Protein AF-R5BGI4-F1 (afdb_monomer_lite)

Foldseek 3Di:
DPDQAAAEEEEEEDADDPVDAWDWDQDPVRHIYIYGHNVDDPVSNLVSVVVNVCVVPVNPCPPVNSVVSNCCSVVPDDDPPCPRRYHYHYDYDD

Secondary structure (DSSP, 8-state):
-----PEEEEEEEE---TT--EEEEE-TTS-EEEEEETTS-HHHHHHHHHHHHHHHTTT---HHHHHHHHHHHHS-S------TTEEEEEEE--

Radius of gyration: 13.33 Å; chains: 1; bounding box: 29×34×36 Å

Structure (mmCIF, N/CA/C/O backbone):
data_AF-R5BGI4-F1
#
_entry.id   AF-R5BGI4-F1
#
loop_
_atom_site.group_PDB
_atom_site.id
_atom_site.type_symbol
_atom_site.label_atom_id
_atom_site.label_alt_id
_atom_site.label_comp_id
_atom_site.label_asym_id
_atom_site.label_entity_id
_atom_site.label_seq_id
_atom_site.pdbx_PDB_ins_code
_atom_site.Cartn_x
_atom_site.Cartn_y
_atom_site.Cartn_z
_atom_site.occupancy
_atom_site.B_iso_or_equiv
_atom_site.auth_seq_id
_atom_site.auth_comp_id
_atom_site.auth_asym_id
_atom_site.auth_atom_id
_atom_site.pdbx_PDB_model_num
ATOM 1 N N . MET A 1 1 ? 16.762 -22.220 -19.390 1.00 40.91 1 MET A N 1
ATOM 2 C CA . MET A 1 1 ? 15.518 -21.810 -18.710 1.00 40.91 1 MET A CA 1
ATOM 3 C C . MET A 1 1 ? 15.847 -20.498 -18.028 1.00 40.91 1 MET A C 1
ATOM 5 O O . MET A 1 1 ? 16.848 -20.474 -17.330 1.00 40.91 1 MET A O 1
ATOM 9 N N . LYS A 1 2 ? 15.163 -19.394 -18.348 1.00 44.16 2 LYS A N 1
ATOM 10 C CA . LYS A 1 2 ? 15.334 -18.162 -17.565 1.00 44.16 2 LYS A CA 1
ATOM 11 C C . LYS A 1 2 ? 14.587 -18.398 -16.259 1.00 44.16 2 LYS A C 1
ATOM 13 O O . LYS A 1 2 ? 13.414 -18.759 -16.328 1.00 44.16 2 LYS A O 1
ATOM 18 N N . ASP A 1 3 ? 15.266 -18.273 -15.126 1.00 55.25 3 ASP A N 1
ATOM 19 C CA . ASP A 1 3 ? 14.598 -18.252 -13.829 1.00 55.25 3 ASP A CA 1
ATOM 20 C C . ASP A 1 3 ? 13.504 -17.178 -13.887 1.00 55.25 3 ASP A C 1
ATOM 22 O O . ASP A 1 3 ? 13.756 -16.054 -14.331 1.00 55.25 3 ASP A O 1
ATOM 26 N N . LYS A 1 4 ? 12.264 -17.550 -13.553 1.00 55.44 4 LYS A N 1
ATOM 27 C CA . LYS A 1 4 ? 11.149 -16.602 -13.477 1.00 55.44 4 LYS A CA 1
ATOM 28 C C . LYS A 1 4 ? 11.515 -15.648 -12.337 1.00 55.44 4 LYS A C 1
ATOM 30 O O . LYS A 1 4 ? 11.596 -16.075 -11.189 1.00 55.44 4 LYS A O 1
ATOM 35 N N . GLN A 1 5 ? 11.876 -14.408 -12.660 1.00 62.59 5 GLN A N 1
ATOM 36 C CA . GLN A 1 5 ? 12.279 -13.437 -11.649 1.00 62.59 5 GLN A CA 1
ATOM 37 C C . GLN A 1 5 ? 11.014 -12.940 -10.952 1.00 62.59 5 GLN A C 1
ATOM 39 O O . GLN A 1 5 ? 10.184 -12.289 -11.581 1.00 62.59 5 GLN A O 1
ATOM 44 N N . TYR A 1 6 ? 10.861 -13.298 -9.680 1.00 71.00 6 TYR A N 1
ATOM 45 C CA . TYR A 1 6 ? 9.772 -12.816 -8.841 1.00 71.00 6 TYR A CA 1
ATOM 46 C C . TYR A 1 6 ? 10.185 -11.509 -8.162 1.00 71.00 6 TYR A C 1
ATOM 48 O O . TYR A 1 6 ? 11.290 -11.396 -7.629 1.00 71.00 6 TYR A O 1
ATOM 56 N N . MET A 1 7 ? 9.284 -10.537 -8.166 1.00 79.69 7 MET A N 1
ATOM 57 C CA . MET A 1 7 ? 9.362 -9.319 -7.381 1.00 79.69 7 MET A CA 1
ATOM 58 C C . MET A 1 7 ? 8.877 -9.616 -5.964 1.00 79.69 7 MET A C 1
ATOM 60 O O . MET A 1 7 ? 7.738 -10.025 -5.766 1.00 79.69 7 MET A O 1
ATOM 64 N N . ASN A 1 8 ? 9.732 -9.422 -4.966 1.00 86.56 8 ASN A N 1
ATOM 65 C CA . ASN A 1 8 ? 9.359 -9.651 -3.571 1.00 86.56 8 ASN A CA 1
ATOM 66 C C . ASN A 1 8 ? 8.964 -8.321 -2.927 1.00 86.56 8 ASN A C 1
ATOM 68 O O . ASN A 1 8 ? 9.744 -7.370 -2.971 1.00 86.56 8 ASN A O 1
ATOM 72 N N . VAL A 1 9 ? 7.784 -8.260 -2.313 1.00 87.38 9 VAL A N 1
ATOM 73 C CA . VAL A 1 9 ? 7.289 -7.089 -1.582 1.00 87.38 9 VAL A CA 1
ATOM 74 C C . VAL A 1 9 ? 7.035 -7.466 -0.126 1.00 87.38 9 VAL A C 1
ATOM 76 O O . VAL A 1 9 ? 6.322 -8.422 0.170 1.00 87.38 9 VAL A O 1
ATOM 79 N N . ILE A 1 10 ? 7.617 -6.701 0.791 1.00 90.81 10 ILE A N 1
ATOM 80 C CA . ILE A 1 10 ? 7.543 -6.898 2.236 1.00 90.81 10 ILE A CA 1
ATOM 81 C C . ILE A 1 10 ? 6.718 -5.760 2.832 1.00 90.81 10 ILE A C 1
ATOM 83 O O . ILE A 1 10 ? 7.105 -4.598 2.764 1.00 90.81 10 ILE A O 1
ATOM 87 N N . ILE A 1 11 ? 5.586 -6.078 3.443 1.00 91.31 11 ILE A N 1
ATOM 88 C CA . ILE A 1 11 ? 4.696 -5.114 4.085 1.00 91.31 11 ILE A CA 1
ATOM 89 C C . ILE A 1 11 ? 5.012 -5.075 5.581 1.00 91.31 11 ILE A C 1
ATOM 91 O O . ILE A 1 11 ? 4.914 -6.082 6.277 1.00 91.31 11 ILE A O 1
ATOM 95 N N . ILE A 1 12 ? 5.403 -3.913 6.094 1.00 93.62 12 ILE A N 1
ATOM 96 C CA . ILE A 1 12 ? 5.804 -3.732 7.491 1.00 93.62 12 ILE A CA 1
ATOM 97 C C . ILE A 1 12 ? 4.840 -2.754 8.146 1.00 93.62 12 ILE A C 1
ATOM 99 O O . ILE A 1 12 ? 4.860 -1.564 7.844 1.00 93.62 12 ILE A O 1
ATOM 103 N N . TYR A 1 13 ? 4.013 -3.230 9.068 1.00 93.31 13 TYR A N 1
ATOM 104 C CA . TYR A 1 13 ? 3.131 -2.357 9.838 1.00 93.31 13 TYR A CA 1
ATOM 105 C C . TYR A 1 13 ? 3.901 -1.743 11.003 1.00 93.31 13 TYR A C 1
ATOM 107 O O . TYR A 1 13 ? 4.397 -2.464 11.864 1.00 93.31 13 TYR A O 1
ATOM 115 N N . LYS A 1 14 ? 3.988 -0.410 11.036 1.00 94.56 14 LYS A N 1
ATOM 116 C CA . LYS A 1 14 ? 4.731 0.346 12.050 1.00 94.56 14 LYS A CA 1
ATOM 117 C C . LYS A 1 14 ? 4.016 1.648 12.396 1.00 94.56 14 LYS A C 1
ATOM 119 O O . LYS A 1 14 ? 3.367 2.259 11.549 1.00 94.56 14 LYS A O 1
ATOM 124 N N . SER A 1 15 ? 4.176 2.126 13.630 1.00 94.75 15 SER A N 1
ATOM 125 C CA . SER A 1 15 ? 3.719 3.469 14.002 1.00 94.75 15 SER A CA 1
ATOM 126 C C . SER A 1 15 ? 4.509 4.533 13.229 1.00 94.75 15 SER A C 1
ATOM 128 O O . SER A 1 15 ? 5.728 4.642 13.370 1.00 94.75 15 SER A O 1
ATOM 130 N N . LEU A 1 16 ? 3.811 5.323 12.409 1.00 93.44 16 LEU A N 1
ATOM 131 C CA . LEU A 1 16 ? 4.378 6.448 11.661 1.00 93.44 16 LEU A CA 1
ATOM 132 C C . LEU A 1 16 ? 3.687 7.767 12.052 1.00 93.44 16 LEU A C 1
ATOM 134 O O . LEU A 1 16 ? 2.569 7.748 12.585 1.00 93.44 16 LEU A O 1
ATOM 138 N N . PRO A 1 17 ? 4.304 8.933 11.758 1.00 94.31 17 PRO A N 1
ATOM 139 C CA . PRO A 1 17 ? 3.673 10.228 11.983 1.00 94.31 17 PRO A CA 1
ATOM 140 C C . PRO A 1 17 ? 2.266 10.315 11.364 1.00 94.31 17 PRO A C 1
ATOM 142 O O . PRO A 1 17 ? 2.037 9.754 10.291 1.00 94.31 17 PRO A O 1
ATOM 145 N N . PRO A 1 18 ? 1.316 11.059 11.967 1.00 89.31 18 PRO A N 1
ATOM 146 C CA . PRO A 1 18 ? -0.089 11.045 11.547 1.00 89.31 18 PRO A CA 1
ATOM 147 C C . PRO A 1 18 ? -0.355 11.473 10.100 1.00 89.31 18 PRO A C 1
ATOM 149 O O . PRO A 1 18 ? -1.421 11.177 9.570 1.00 89.31 18 PRO A O 1
ATOM 152 N N . PHE A 1 19 ? 0.564 12.189 9.456 1.00 89.38 19 PHE A N 1
ATOM 153 C CA . PHE A 1 19 ? 0.429 12.618 8.061 1.00 89.38 19 PHE A CA 1
ATOM 154 C C . PHE A 1 19 ? 0.926 11.570 7.053 1.00 89.38 19 PHE A C 1
ATOM 156 O O . PHE A 1 19 ? 0.567 11.657 5.884 1.00 89.38 19 PHE A O 1
ATOM 163 N N . ALA A 1 20 ? 1.709 10.579 7.488 1.00 91.75 20 ALA A N 1
ATOM 164 C CA . ALA A 1 20 ? 2.213 9.512 6.630 1.00 91.75 20 ALA A CA 1
ATOM 165 C C . ALA A 1 20 ? 1.206 8.351 6.550 1.00 91.75 20 ALA A C 1
ATOM 167 O O . ALA A 1 20 ? 0.666 7.923 7.576 1.00 91.75 20 ALA A O 1
ATOM 168 N N . GLY A 1 21 ? 0.940 7.866 5.335 1.00 92.50 21 GLY A N 1
ATOM 169 C CA . GLY A 1 21 ? 0.107 6.685 5.071 1.00 92.50 21 GLY A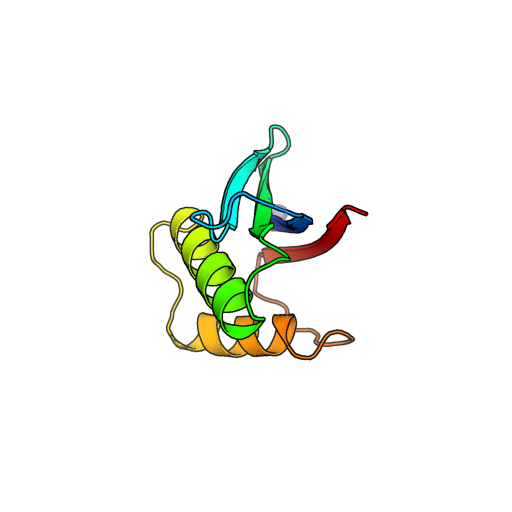 CA 1
ATOM 170 C C . GLY A 1 21 ? 0.948 5.414 4.990 1.00 92.50 21 GLY A C 1
ATOM 171 O O . GLY A 1 21 ? 0.805 4.522 5.824 1.00 92.50 21 GLY A O 1
ATOM 172 N N . ALA A 1 22 ? 1.876 5.382 4.038 1.00 94.69 22 ALA A N 1
ATOM 173 C CA . ALA A 1 22 ? 2.934 4.390 3.928 1.00 94.69 22 ALA A CA 1
ATOM 174 C C . ALA A 1 22 ? 4.188 5.031 3.305 1.00 94.69 22 ALA A C 1
ATOM 176 O O . ALA A 1 22 ? 4.163 6.214 2.958 1.00 94.69 22 ALA A O 1
ATOM 177 N N . VAL A 1 23 ? 5.286 4.278 3.238 1.00 93.81 23 VAL A N 1
ATOM 178 C CA . VAL A 1 23 ? 6.522 4.660 2.541 1.00 93.81 23 VAL A CA 1
ATOM 179 C C . VAL A 1 23 ? 7.100 3.434 1.838 1.00 93.81 23 VAL A C 1
ATOM 181 O O . VAL A 1 23 ? 7.264 2.392 2.479 1.00 93.81 23 VAL A O 1
ATOM 184 N N . LEU A 1 24 ? 7.443 3.572 0.557 1.00 92.19 24 LEU A N 1
ATOM 185 C CA . LEU A 1 24 ? 8.198 2.580 -0.206 1.00 92.19 24 LEU A CA 1
ATOM 186 C C . LEU A 1 24 ? 9.711 2.695 0.029 1.00 92.19 24 LEU A C 1
ATOM 188 O O . LEU A 1 24 ? 10.276 3.790 0.085 1.00 92.19 24 LEU A O 1
ATOM 192 N N . HIS A 1 25 ? 10.377 1.549 0.119 1.00 93.31 25 HIS A N 1
ATOM 193 C CA . HIS A 1 25 ? 11.826 1.440 0.165 1.00 93.31 25 HIS A CA 1
ATOM 194 C C . HIS A 1 25 ? 12.323 0.321 -0.754 1.00 93.31 25 HIS A C 1
ATOM 196 O O . HIS A 1 25 ? 11.924 -0.833 -0.601 1.00 93.31 25 HIS A O 1
ATOM 202 N N . ASP A 1 26 ? 13.235 0.661 -1.661 1.00 91.56 26 ASP A N 1
ATOM 203 C CA . ASP A 1 26 ? 13.907 -0.292 -2.544 1.00 91.56 26 ASP A CA 1
ATOM 204 C C . ASP A 1 26 ? 15.079 -0.932 -1.789 1.00 91.56 26 ASP A C 1
ATOM 206 O O . ASP A 1 26 ? 16.041 -0.252 -1.415 1.00 91.56 26 ASP A O 1
ATOM 210 N N . ASN A 1 27 ? 15.007 -2.241 -1.545 1.00 91.56 27 ASN A N 1
ATOM 211 C CA . ASN A 1 27 ? 16.046 -2.967 -0.823 1.00 91.56 27 ASN A CA 1
ATOM 212 C C . ASN A 1 27 ? 17.217 -3.320 -1.761 1.00 91.56 27 ASN A C 1
ATOM 214 O O . ASN A 1 27 ? 17.053 -3.544 -2.961 1.00 91.56 27 ASN A O 1
ATOM 218 N N . LEU A 1 28 ? 18.427 -3.447 -1.203 1.00 89.81 28 LEU A N 1
ATOM 219 C CA . LEU A 1 28 ? 19.638 -3.776 -1.976 1.00 89.81 28 LEU A CA 1
ATOM 220 C C . LEU A 1 28 ? 19.611 -5.174 -2.620 1.00 89.81 28 LEU A C 1
ATOM 222 O O . LEU A 1 28 ? 20.371 -5.427 -3.552 1.00 89.81 28 LEU A O 1
ATOM 226 N N . ASP A 1 29 ? 18.769 -6.079 -2.119 1.00 88.69 29 ASP A N 1
ATOM 227 C CA . ASP A 1 29 ? 18.603 -7.441 -2.635 1.00 88.69 29 ASP A CA 1
ATOM 228 C C . ASP A 1 29 ? 17.589 -7.539 -3.792 1.00 88.69 29 ASP A C 1
ATOM 230 O O . ASP A 1 29 ? 17.346 -8.632 -4.305 1.00 88.69 29 ASP A O 1
ATOM 234 N N . GLY A 1 30 ? 17.019 -6.406 -4.223 1.00 84.19 30 GLY A N 1
ATOM 235 C CA . GLY A 1 30 ? 16.027 -6.335 -5.296 1.00 84.19 30 GLY A CA 1
ATOM 236 C C . GLY A 1 30 ? 14.586 -6.598 -4.849 1.00 84.19 30 GLY A C 1
ATOM 237 O O . GLY A 1 30 ? 13.704 -6.700 -5.701 1.00 84.19 30 GLY A O 1
ATOM 238 N N . SER A 1 31 ? 14.335 -6.722 -3.544 1.00 88.50 31 SER A N 1
ATOM 239 C CA . SER A 1 31 ? 12.985 -6.678 -2.976 1.00 88.50 31 SER A CA 1
ATOM 240 C C . SER A 1 31 ? 12.551 -5.242 -2.654 1.00 88.50 31 SER A C 1
ATOM 242 O O . SER A 1 31 ? 13.353 -4.309 -2.670 1.00 88.50 31 SER A O 1
ATOM 244 N N . TYR A 1 32 ? 11.276 -5.069 -2.325 1.00 91.44 32 TYR A N 1
ATOM 245 C CA . TYR A 1 32 ? 10.694 -3.798 -1.906 1.00 91.44 32 TYR A CA 1
ATOM 246 C C . TYR A 1 32 ? 10.112 -3.923 -0.505 1.00 91.44 32 TYR A C 1
ATOM 248 O O . TYR A 1 32 ? 9.518 -4.945 -0.172 1.00 91.44 32 TYR A O 1
ATOM 256 N N . SER A 1 33 ? 10.225 -2.872 0.301 1.00 93.25 33 SER A N 1
ATOM 257 C CA . SER A 1 33 ? 9.551 -2.766 1.594 1.00 93.25 33 SER A CA 1
ATOM 258 C C . SER A 1 33 ? 8.510 -1.650 1.554 1.00 93.25 33 SER A C 1
ATOM 260 O O . SER A 1 33 ? 8.841 -0.512 1.235 1.00 93.25 33 SER A O 1
ATOM 262 N N . ILE A 1 34 ? 7.267 -1.950 1.921 1.00 93.69 34 ILE A N 1
ATOM 263 C CA . ILE A 1 34 ? 6.199 -0.969 2.126 1.00 93.69 34 ILE A CA 1
ATOM 264 C C . ILE A 1 34 ? 5.972 -0.846 3.629 1.00 93.69 34 ILE A C 1
ATOM 266 O O . ILE A 1 34 ? 5.446 -1.758 4.265 1.00 93.69 34 ILE A O 1
ATOM 270 N N . ILE A 1 35 ? 6.369 0.283 4.212 1.00 95.62 35 ILE A N 1
ATOM 271 C CA . ILE A 1 35 ? 6.193 0.552 5.642 1.00 95.62 35 ILE A CA 1
ATOM 272 C C . ILE A 1 35 ? 4.863 1.278 5.832 1.00 95.62 35 ILE A C 1
ATOM 274 O O . ILE A 1 35 ? 4.731 2.431 5.434 1.00 95.62 35 ILE A O 1
ATOM 278 N N . VAL A 1 36 ? 3.880 0.616 6.436 1.00 95.06 36 VAL A N 1
ATOM 279 C CA . VAL A 1 36 ? 2.486 1.067 6.547 1.00 95.06 36 VAL A CA 1
ATOM 280 C C . VAL A 1 36 ? 2.216 1.637 7.932 1.00 95.06 36 VAL A C 1
ATOM 282 O O . VAL A 1 36 ? 2.553 1.018 8.941 1.00 95.06 36 VAL A O 1
ATOM 285 N N . ASN A 1 37 ? 1.561 2.799 7.998 1.00 96.25 37 ASN A N 1
ATOM 286 C CA . ASN A 1 37 ? 1.205 3.429 9.265 1.00 96.25 37 ASN A CA 1
ATOM 287 C C . ASN A 1 37 ? 0.097 2.649 9.984 1.00 96.25 37 ASN A C 1
ATOM 289 O O . ASN A 1 37 ? -1.086 2.780 9.655 1.00 96.25 37 ASN A O 1
ATOM 293 N N . SER A 1 38 ? 0.468 1.910 11.026 1.00 94.25 38 SER A N 1
ATOM 294 C CA . SER A 1 38 ? -0.465 1.112 11.828 1.00 94.25 38 SER A CA 1
ATOM 295 C C . SER A 1 38 ? -1.501 1.948 12.593 1.00 94.25 38 SER A C 1
ATOM 297 O O . SER A 1 38 ? -2.538 1.424 12.986 1.00 94.25 38 SER A O 1
ATOM 299 N N . ASN A 1 39 ? -1.284 3.262 12.751 1.00 94.75 39 ASN A N 1
ATOM 300 C CA . ASN A 1 39 ? -2.244 4.167 13.396 1.00 94.75 39 ASN A CA 1
ATOM 301 C C . ASN A 1 39 ? -3.403 4.592 12.472 1.00 94.75 39 ASN A C 1
ATOM 303 O O . ASN A 1 39 ? -4.308 5.311 12.902 1.00 94.75 39 ASN A O 1
ATOM 307 N N . LYS A 1 40 ? -3.363 4.232 11.183 1.00 91.88 40 LYS A N 1
ATOM 308 C CA . LYS A 1 40 ? -4.438 4.518 10.222 1.00 91.88 40 LYS A CA 1
ATOM 309 C C . LYS A 1 40 ? -5.523 3.449 10.288 1.00 91.88 40 LYS A C 1
ATOM 311 O O . LYS A 1 40 ? -5.261 2.329 10.706 1.00 91.88 40 LYS A O 1
ATOM 316 N N . SER A 1 41 ? -6.739 3.783 9.850 1.00 91.81 41 SER A N 1
ATOM 317 C CA . SER A 1 41 ? -7.776 2.766 9.654 1.00 91.81 41 SER A CA 1
ATOM 318 C C . SER A 1 41 ? -7.333 1.757 8.597 1.00 91.81 41 SER A C 1
ATOM 320 O O . SER A 1 41 ? -6.611 2.120 7.673 1.00 91.81 41 SER A O 1
ATOM 322 N N . GLU A 1 42 ? -7.812 0.521 8.693 1.00 85.62 42 GLU A N 1
ATOM 323 C CA . GLU A 1 42 ? -7.512 -0.553 7.738 1.00 85.62 42 GLU A CA 1
ATOM 324 C C . GLU A 1 42 ? -7.731 -0.115 6.281 1.00 85.62 42 GLU A C 1
ATOM 326 O O . GLU A 1 42 ? -6.828 -0.218 5.460 1.00 85.62 42 GLU A O 1
ATOM 331 N N . ALA A 1 43 ? -8.867 0.524 5.980 1.00 83.62 43 ALA A N 1
ATOM 332 C CA . ALA A 1 43 ? -9.137 1.066 4.646 1.00 83.62 43 ALA A CA 1
ATOM 333 C C . ALA A 1 43 ? -8.059 2.061 4.167 1.00 83.62 43 ALA A C 1
ATOM 335 O O . ALA A 1 43 ? -7.684 2.061 2.997 1.00 83.62 43 ALA A O 1
ATOM 336 N N . LYS A 1 44 ? -7.529 2.898 5.070 1.00 86.81 44 LYS A N 1
ATOM 337 C CA . LYS A 1 44 ? -6.453 3.849 4.751 1.00 86.81 44 LYS A CA 1
ATOM 338 C C . LYS A 1 44 ? -5.083 3.185 4.657 1.00 86.81 44 LYS A C 1
ATOM 340 O O . LYS A 1 44 ? -4.248 3.659 3.891 1.00 86.81 44 LYS A O 1
ATOM 345 N N . GLN A 1 45 ? -4.849 2.115 5.410 1.00 90.00 45 GLN A N 1
ATOM 346 C CA . GLN A 1 45 ? -3.651 1.289 5.278 1.00 90.00 45 GLN A CA 1
ATOM 347 C C . GLN A 1 45 ? -3.629 0.621 3.899 1.00 90.00 45 GLN A C 1
ATOM 349 O O . GLN A 1 45 ? -2.648 0.763 3.178 1.00 90.00 45 GLN A O 1
ATOM 354 N N . VAL A 1 46 ? -4.742 0.007 3.491 1.00 85.69 46 VAL A N 1
ATOM 355 C CA . VAL A 1 46 ? -4.919 -0.611 2.169 1.00 85.69 46 VAL A CA 1
ATOM 356 C C . VAL A 1 46 ? -4.739 0.409 1.041 1.00 85.69 46 VAL A C 1
ATOM 358 O O . VAL A 1 46 ? -3.952 0.171 0.130 1.00 85.69 46 VAL A O 1
ATOM 361 N N . GLU A 1 47 ? -5.381 1.581 1.124 1.00 85.50 47 GLU A N 1
ATOM 362 C CA . GLU A 1 47 ? -5.196 2.673 0.150 1.00 85.50 47 GLU A CA 1
ATOM 363 C C . GLU A 1 47 ? -3.723 3.092 0.023 1.00 85.50 47 GLU A C 1
ATOM 365 O O . GLU A 1 47 ? -3.231 3.318 -1.082 1.00 85.50 47 GLU A O 1
ATOM 370 N N . SER A 1 48 ? -3.005 3.156 1.147 1.00 90.06 48 SER A N 1
ATOM 371 C CA . SER A 1 48 ? -1.589 3.531 1.153 1.00 90.06 48 SER A CA 1
ATOM 372 C C . SER A 1 48 ? -0.703 2.432 0.560 1.00 90.06 48 SER A C 1
ATOM 374 O O . SER A 1 48 ? 0.213 2.741 -0.190 1.00 90.06 48 SER A O 1
ATOM 376 N N . ILE A 1 49 ? -0.989 1.155 0.833 1.00 88.12 49 ILE A N 1
ATOM 377 C CA . ILE A 1 49 ? -0.260 0.028 0.229 1.00 88.12 49 ILE A CA 1
ATOM 378 C C . ILE A 1 49 ? -0.424 0.043 -1.293 1.00 88.12 49 ILE A C 1
ATOM 380 O O . ILE A 1 49 ? 0.565 -0.058 -2.012 1.00 88.12 49 ILE A O 1
ATOM 384 N N . LEU A 1 50 ? -1.652 0.223 -1.790 1.00 83.94 50 LEU A N 1
ATOM 385 C CA . LEU A 1 50 ? -1.921 0.300 -3.228 1.00 83.94 50 LEU A CA 1
ATOM 386 C C . LEU A 1 50 ? -1.194 1.481 -3.889 1.00 83.94 50 LEU A C 1
ATOM 388 O O . LEU A 1 50 ? -0.689 1.340 -5.001 1.00 83.94 50 LEU A O 1
ATOM 392 N N . HIS A 1 51 ? -1.104 2.624 -3.199 1.00 86.50 51 HIS A N 1
ATOM 393 C CA . HIS A 1 51 ? -0.332 3.775 -3.668 1.00 86.50 51 HIS A CA 1
ATOM 394 C C . HIS A 1 51 ? 1.156 3.441 -3.837 1.00 86.50 51 HIS A C 1
ATOM 396 O O . HIS A 1 51 ? 1.729 3.745 -4.880 1.00 86.50 51 HIS A O 1
ATOM 402 N N . GLU A 1 52 ? 1.770 2.790 -2.847 1.00 88.19 52 GLU A N 1
A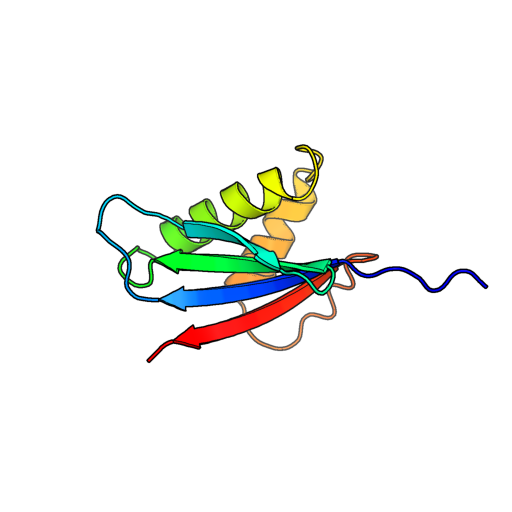TOM 403 C CA . GLU A 1 52 ? 3.187 2.416 -2.924 1.00 88.19 52 GLU A CA 1
ATOM 404 C C . GLU A 1 52 ? 3.446 1.322 -3.964 1.00 88.19 52 GLU A C 1
ATOM 406 O O . GLU A 1 52 ? 4.434 1.388 -4.692 1.00 88.19 52 GLU A O 1
ATOM 411 N N . LEU A 1 53 ? 2.541 0.347 -4.105 1.00 83.50 53 LEU A N 1
ATOM 412 C CA . LEU A 1 53 ? 2.645 -0.665 -5.157 1.00 83.50 53 LEU A CA 1
ATOM 413 C C . LEU A 1 53 ? 2.656 -0.022 -6.543 1.00 83.50 53 LEU A C 1
ATOM 415 O O . LEU A 1 53 ? 3.512 -0.372 -7.353 1.00 83.50 53 LEU A O 1
ATOM 419 N N . ALA A 1 54 ? 1.791 0.968 -6.791 1.00 79.38 54 ALA A N 1
ATOM 420 C CA . ALA A 1 54 ? 1.744 1.689 -8.062 1.00 79.38 54 ALA A CA 1
ATOM 421 C C . ALA A 1 54 ? 3.088 2.344 -8.446 1.00 79.38 54 ALA A C 1
ATOM 423 O O . ALA A 1 54 ? 3.399 2.408 -9.640 1.00 79.38 54 ALA A O 1
ATOM 424 N N . HIS A 1 55 ? 3.902 2.763 -7.464 1.00 79.88 55 HIS A N 1
ATOM 425 C CA . HIS A 1 55 ? 5.255 3.292 -7.701 1.00 79.88 55 HIS A CA 1
ATOM 426 C C . HIS A 1 55 ? 6.248 2.220 -8.153 1.00 79.88 55 HIS A C 1
ATOM 428 O O . HIS A 1 55 ? 7.118 2.516 -8.969 1.00 79.88 55 HIS A O 1
ATOM 434 N N . ILE A 1 56 ? 6.113 0.978 -7.678 1.00 78.94 56 ILE A N 1
ATOM 435 C CA . ILE A 1 56 ? 7.034 -0.117 -8.022 1.00 78.94 56 ILE A CA 1
ATOM 436 C C . ILE A 1 56 ? 6.920 -0.501 -9.507 1.00 78.94 56 ILE A C 1
ATOM 438 O O . ILE A 1 56 ? 7.933 -0.767 -10.152 1.00 78.94 56 ILE A O 1
ATOM 442 N N . ASN A 1 57 ? 5.704 -0.512 -10.072 1.00 64.12 57 ASN A N 1
ATOM 443 C CA . ASN A 1 57 ? 5.451 -1.064 -11.413 1.00 64.12 57 ASN A CA 1
ATOM 444 C C . ASN A 1 57 ? 4.967 -0.037 -12.455 1.00 64.12 57 ASN A C 1
ATOM 446 O O . ASN A 1 57 ? 4.091 -0.339 -13.264 1.00 64.12 57 ASN A O 1
ATOM 450 N N . ASN A 1 58 ? 5.527 1.178 -12.452 1.00 56.34 58 ASN A N 1
ATOM 451 C CA . ASN A 1 58 ? 5.331 2.172 -13.523 1.00 56.34 58 ASN A CA 1
ATOM 452 C C . ASN A 1 58 ? 3.847 2.469 -13.880 1.00 56.34 58 ASN A C 1
ATOM 454 O O . ASN A 1 58 ? 3.544 2.818 -15.020 1.00 56.34 58 ASN A O 1
ATOM 458 N N . CYS A 1 59 ? 2.933 2.363 -12.904 1.00 48.41 59 CYS A N 1
ATOM 459 C CA . CYS A 1 59 ? 1.479 2.550 -13.047 1.00 48.41 59 CYS A CA 1
ATOM 460 C C . CYS A 1 59 ? 0.692 1.503 -13.870 1.00 48.41 59 CYS A C 1
ATOM 462 O O . CYS A 1 59 ? -0.412 1.826 -14.302 1.00 48.41 59 CYS A O 1
ATOM 464 N N . ASP A 1 60 ? 1.170 0.267 -14.053 1.00 47.91 60 ASP A N 1
ATOM 465 C CA . ASP A 1 60 ? 0.448 -0.755 -14.850 1.00 47.91 60 ASP A CA 1
ATOM 466 C C . ASP A 1 60 ? -0.276 -1.821 -13.996 1.00 47.91 60 ASP A C 1
ATOM 468 O O . ASP A 1 60 ? -0.383 -2.990 -14.372 1.00 47.91 60 ASP A O 1
ATOM 472 N N . PHE A 1 61 ? -0.771 -1.441 -12.808 1.00 55.03 61 PHE A N 1
ATOM 473 C CA . PHE A 1 61 ? -1.659 -2.318 -12.038 1.00 55.0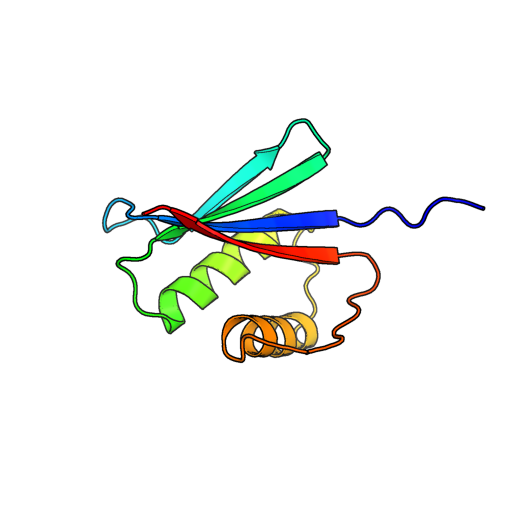3 61 PHE A CA 1
ATOM 474 C C . PHE A 1 61 ? -3.064 -2.236 -12.637 1.00 55.03 61 PHE A C 1
ATOM 476 O O . PHE A 1 61 ? -3.780 -1.258 -12.416 1.00 55.03 61 PHE A O 1
ATOM 483 N N . ASP A 1 62 ? -3.448 -3.247 -13.420 1.00 52.28 62 ASP A N 1
ATOM 484 C CA . ASP A 1 62 ? -4.798 -3.336 -13.975 1.00 52.28 62 ASP A CA 1
ATOM 485 C C . ASP A 1 62 ? -5.837 -3.324 -12.839 1.00 52.28 62 ASP A C 1
ATOM 487 O O . ASP A 1 62 ? -5.599 -3.784 -11.724 1.00 52.28 62 ASP A O 1
ATOM 491 N N . SER A 1 63 ? -7.020 -2.794 -13.113 1.00 52.75 63 SER A N 1
ATOM 492 C CA . SER A 1 63 ? -8.113 -2.634 -12.149 1.00 52.75 63 SER A CA 1
ATOM 493 C C . SER A 1 63 ? -8.480 -3.927 -11.395 1.00 52.75 63 SER A C 1
ATOM 495 O O . SER A 1 63 ? -8.832 -3.865 -10.217 1.00 52.75 63 SER A O 1
ATOM 497 N N . ASN A 1 64 ? -8.302 -5.099 -12.015 1.00 51.06 64 ASN A N 1
ATOM 498 C CA . ASN A 1 64 ? -8.512 -6.405 -11.376 1.00 51.06 64 ASN A CA 1
ATOM 499 C C . ASN A 1 64 ? -7.450 -6.736 -10.311 1.00 51.06 64 ASN A C 1
ATOM 501 O O . ASN A 1 64 ? -7.775 -7.317 -9.280 1.00 51.06 64 ASN A O 1
ATOM 505 N N . LEU A 1 65 ? -6.210 -6.277 -10.511 1.00 54.44 65 LEU A N 1
ATOM 506 C CA . LEU A 1 65 ? -5.087 -6.490 -9.596 1.00 54.44 65 LEU A CA 1
ATOM 507 C C . LEU A 1 65 ? -5.337 -5.837 -8.235 1.00 54.44 65 LEU A C 1
ATOM 509 O O . LEU A 1 65 ? -4.991 -6.385 -7.194 1.00 54.44 65 LEU A O 1
ATOM 513 N N . THR A 1 66 ? -6.009 -4.685 -8.237 1.00 60.19 66 THR A N 1
ATOM 514 C CA . THR A 1 66 ? -6.347 -3.969 -7.004 1.00 60.19 66 THR A CA 1
ATOM 515 C C . THR A 1 66 ? -7.379 -4.707 -6.151 1.00 60.19 66 THR A C 1
ATOM 517 O O . THR A 1 66 ? -7.239 -4.715 -4.933 1.00 60.19 66 THR A O 1
ATOM 520 N N . ALA A 1 67 ? -8.376 -5.361 -6.756 1.00 60.62 67 ALA A N 1
ATOM 521 C CA . ALA A 1 67 ? -9.419 -6.079 -6.023 1.00 60.62 67 ALA A CA 1
ATOM 522 C C . ALA A 1 67 ? -8.867 -7.328 -5.322 1.00 60.62 67 ALA A C 1
ATOM 524 O O . ALA A 1 67 ? -9.086 -7.497 -4.124 1.00 60.62 67 ALA A O 1
ATOM 525 N N . ASP A 1 68 ? -8.079 -8.135 -6.032 1.00 60.28 68 ASP A N 1
ATOM 526 C CA . ASP A 1 68 ? -7.472 -9.343 -5.466 1.00 60.28 68 ASP A CA 1
ATOM 527 C C . ASP A 1 68 ? -6.395 -9.007 -4.423 1.00 60.28 68 ASP A C 1
ATOM 529 O O . ASP A 1 68 ? -6.260 -9.701 -3.418 1.00 6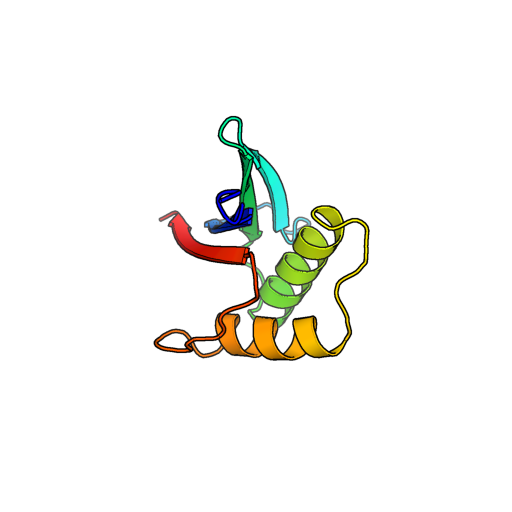0.28 68 ASP A O 1
ATOM 533 N N . MET A 1 69 ? -5.647 -7.911 -4.611 1.00 63.81 69 MET A N 1
ATOM 534 C CA . MET A 1 69 ? -4.702 -7.415 -3.602 1.00 63.81 69 MET A CA 1
ATOM 535 C C . MET A 1 69 ? -5.415 -6.949 -2.335 1.00 63.81 69 MET A C 1
ATOM 537 O O . MET A 1 69 ? -4.956 -7.248 -1.235 1.00 63.81 69 MET A O 1
ATOM 541 N N . ILE A 1 70 ? -6.537 -6.234 -2.471 1.00 64.19 70 ILE A N 1
ATOM 542 C CA . ILE A 1 70 ? -7.383 -5.868 -1.329 1.00 64.19 70 ILE A CA 1
ATOM 543 C C . ILE A 1 70 ? -7.882 -7.139 -0.640 1.00 64.19 70 ILE A C 1
ATOM 545 O O . ILE A 1 70 ? -7.802 -7.233 0.580 1.00 64.19 70 ILE A O 1
ATOM 549 N N . GLU A 1 71 ? -8.343 -8.130 -1.400 1.00 63.12 71 GLU A N 1
ATOM 550 C CA . GLU A 1 71 ? -8.840 -9.389 -0.851 1.00 63.12 71 GLU A CA 1
ATOM 551 C C . GLU A 1 71 ? -7.745 -10.176 -0.113 1.00 63.12 71 GLU A C 1
ATOM 553 O O . GLU A 1 71 ? -7.974 -10.653 0.995 1.00 63.12 71 GLU A O 1
ATOM 558 N N . MET A 1 72 ? -6.525 -10.231 -0.652 1.00 62.62 72 MET A N 1
ATOM 559 C CA . MET A 1 72 ? -5.360 -10.832 0.003 1.00 62.62 72 MET A CA 1
ATOM 560 C C . MET A 1 72 ? -4.975 -10.099 1.301 1.00 62.62 72 MET A C 1
ATOM 562 O O . MET A 1 72 ? -4.675 -10.746 2.305 1.00 62.62 72 MET A O 1
ATOM 566 N N . LEU A 1 73 ? -4.998 -8.761 1.300 1.00 62.09 73 LEU A N 1
ATOM 567 C CA . LEU A 1 73 ? -4.674 -7.939 2.473 1.00 62.09 73 LEU A CA 1
ATOM 568 C C . LEU A 1 73 ? -5.738 -8.045 3.576 1.00 62.09 73 LEU A C 1
ATOM 570 O O . LEU A 1 73 ? -5.394 -8.031 4.756 1.00 62.09 73 LEU A O 1
ATOM 574 N N . VAL A 1 74 ? -7.014 -8.162 3.196 1.00 59.22 74 VAL A N 1
ATOM 575 C CA . VAL A 1 74 ? -8.164 -8.206 4.116 1.00 59.22 74 VAL A CA 1
ATOM 576 C C . VAL A 1 74 ? -8.436 -9.625 4.638 1.00 59.22 74 VAL A C 1
ATOM 578 O O . VAL A 1 74 ? -8.799 -9.790 5.801 1.00 59.22 74 VAL A O 1
ATOM 581 N N . HIS A 1 75 ? -8.242 -10.670 3.826 1.00 58.28 75 HIS A N 1
ATOM 582 C CA . HIS A 1 75 ? -8.644 -12.048 4.159 1.00 58.28 75 HIS A CA 1
ATOM 583 C C . HIS A 1 75 ? -7.508 -12.987 4.593 1.00 58.28 75 HIS A C 1
ATOM 585 O O . HIS A 1 75 ? -7.693 -14.199 4.562 1.00 58.28 75 HIS A O 1
ATOM 591 N N . ASN A 1 76 ? -6.362 -12.448 5.016 1.00 54.69 76 ASN A N 1
ATOM 592 C CA . ASN A 1 76 ? -5.238 -13.132 5.674 1.00 54.69 76 ASN A CA 1
ATOM 593 C C . ASN A 1 76 ? -5.441 -14.642 5.983 1.00 54.69 76 ASN A C 1
ATOM 595 O O . ASN A 1 76 ? -6.123 -14.990 6.949 1.00 54.69 76 ASN A O 1
ATOM 599 N N . GLN A 1 77 ? -4.753 -15.491 5.197 1.00 49.94 77 GLN A N 1
ATOM 600 C CA . GLN A 1 77 ? -4.564 -16.959 5.261 1.00 49.94 77 GLN A CA 1
ATOM 601 C C . GLN A 1 77 ? -5.171 -17.751 4.082 1.00 49.94 77 GLN A C 1
ATOM 603 O O . GLN A 1 77 ? -6.363 -18.034 4.039 1.00 49.94 77 GLN A O 1
ATOM 608 N N . ASN A 1 78 ? -4.278 -18.2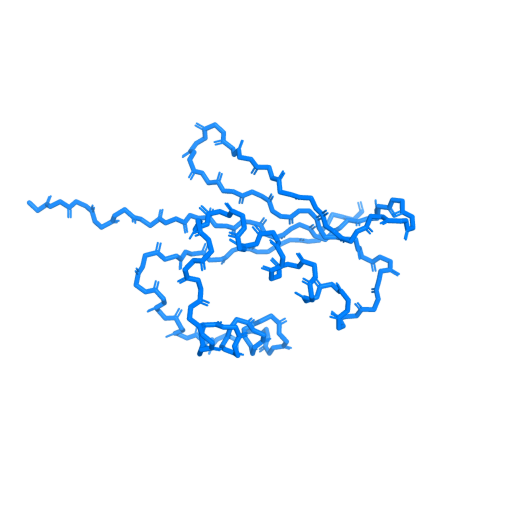55 3.217 1.00 42.09 78 ASN A N 1
ATOM 609 C CA . ASN A 1 78 ? -4.511 -19.275 2.177 1.00 42.09 78 ASN A CA 1
ATOM 610 C C . ASN A 1 78 ? -5.234 -18.825 0.904 1.00 42.09 78 ASN A C 1
ATOM 612 O O . ASN A 1 78 ? -6.201 -19.465 0.499 1.00 42.09 78 ASN A O 1
ATOM 616 N N . ASN A 1 79 ? -4.731 -17.802 0.217 1.00 42.97 79 ASN A N 1
ATOM 617 C CA . ASN A 1 79 ? -5.067 -17.654 -1.195 1.00 42.97 79 ASN A CA 1
ATOM 618 C C . ASN A 1 79 ? -3.816 -17.851 -2.046 1.00 42.97 79 ASN A C 1
ATOM 620 O O . ASN A 1 79 ? -2.851 -17.099 -1.948 1.00 42.97 79 ASN A O 1
ATOM 624 N N . ASP A 1 80 ? -3.880 -18.898 -2.867 1.00 42.94 80 ASP A N 1
ATOM 625 C CA . ASP A 1 80 ? -3.018 -19.235 -4.005 1.00 42.94 80 ASP A CA 1
ATOM 626 C C . ASP A 1 80 ? -3.197 -18.177 -5.119 1.00 42.94 80 ASP A C 1
ATOM 628 O O . ASP A 1 80 ? -3.415 -18.493 -6.289 1.00 42.94 80 ASP A O 1
ATOM 632 N N . CYS A 1 81 ? -3.194 -16.885 -4.767 1.00 42.38 81 CYS A N 1
ATOM 633 C CA . CYS A 1 81 ? -3.162 -15.815 -5.753 1.00 42.38 81 CYS A CA 1
ATOM 634 C C . CYS A 1 81 ? -1.732 -15.743 -6.295 1.00 42.38 81 CYS A C 1
ATOM 636 O O . CYS A 1 81 ? -0.922 -14.909 -5.894 1.00 42.38 81 CYS A O 1
ATOM 638 N N . ASP A 1 82 ? -1.416 -16.698 -7.170 1.00 46.16 82 ASP A N 1
ATOM 639 C CA . ASP A 1 82 ? -0.176 -16.795 -7.929 1.00 46.16 82 ASP A CA 1
ATOM 640 C C . ASP A 1 82 ? -0.167 -15.652 -8.953 1.00 46.16 82 ASP A C 1
ATOM 642 O O . ASP A 1 82 ? -0.424 -15.824 -10.146 1.00 46.16 82 ASP A O 1
ATOM 646 N N . TYR A 1 83 ? 0.039 -14.428 -8.460 1.00 53.72 83 TYR A N 1
ATOM 647 C CA . TYR A 1 83 ? 0.311 -13.291 -9.317 1.00 53.72 83 TYR A CA 1
ATOM 648 C C . TYR A 1 83 ? 1.627 -13.584 -10.007 1.00 53.72 83 TYR A C 1
ATOM 650 O O . TYR A 1 83 ? 2.666 -13.622 -9.352 1.00 53.72 83 TYR A O 1
ATOM 658 N N . GLU A 1 84 ? 1.562 -13.859 -11.313 1.00 61.09 84 GLU A N 1
ATOM 659 C CA . GLU A 1 84 ? 2.681 -14.358 -12.103 1.00 61.09 84 GLU A CA 1
ATOM 660 C C . GLU A 1 84 ? 3.917 -13.440 -11.999 1.00 61.09 84 GLU A C 1
ATOM 662 O O . GLU A 1 84 ? 4.146 -12.583 -12.847 1.00 61.09 84 GLU A O 1
ATOM 667 N N . GLY A 1 85 ? 4.744 -13.649 -10.971 1.00 67.81 85 GLY A N 1
ATOM 668 C CA . GLY A 1 85 ? 5.962 -12.884 -10.721 1.00 67.81 85 GLY A CA 1
ATOM 669 C C . GLY A 1 85 ? 5.964 -11.939 -9.513 1.00 67.81 85 GLY A C 1
ATOM 670 O O . GLY A 1 85 ? 6.921 -11.177 -9.431 1.00 67.81 85 GLY A O 1
ATOM 671 N N . ILE A 1 86 ? 5.000 -11.957 -8.576 1.00 74.12 86 ILE A N 1
ATOM 672 C CA . ILE A 1 86 ? 5.084 -11.161 -7.327 1.00 74.12 86 ILE A CA 1
ATOM 673 C C . ILE A 1 86 ? 4.832 -12.025 -6.086 1.00 74.12 86 ILE A C 1
ATOM 675 O O . ILE A 1 86 ? 3.813 -12.698 -5.997 1.00 74.12 86 ILE A O 1
ATOM 679 N N . ASN A 1 87 ? 5.729 -11.946 -5.099 1.00 80.50 87 ASN A N 1
ATOM 680 C CA . ASN A 1 87 ? 5.549 -12.553 -3.780 1.00 80.50 87 ASN A CA 1
ATOM 681 C C . ASN A 1 87 ? 5.319 -11.474 -2.720 1.00 80.50 87 ASN A C 1
ATOM 683 O O . ASN A 1 87 ? 6.083 -10.509 -2.644 1.00 80.50 87 ASN A O 1
ATOM 687 N N . PHE A 1 88 ? 4.325 -11.684 -1.859 1.00 81.00 88 PHE A N 1
ATOM 688 C CA . PHE A 1 88 ? 4.027 -10.796 -0.739 1.00 81.00 88 PHE A CA 1
ATOM 689 C C . PHE A 1 88 ? 4.382 -11.440 0.597 1.00 81.00 88 PHE A C 1
ATOM 691 O O . PHE A 1 88 ? 4.020 -12.581 0.880 1.00 81.00 88 PHE A O 1
ATOM 698 N N . TYR A 1 89 ? 5.048 -10.665 1.443 1.00 84.69 89 TYR A N 1
ATOM 699 C CA . TYR A 1 89 ? 5.350 -10.997 2.830 1.00 84.69 89 TYR A CA 1
ATOM 700 C C . TYR A 1 89 ? 4.827 -9.872 3.716 1.00 84.69 89 TYR A C 1
ATOM 702 O O . TYR A 1 89 ? 4.796 -8.722 3.283 1.00 84.69 89 TYR A O 1
ATOM 710 N N . TYR A 1 90 ? 4.445 -10.164 4.957 1.00 84.06 90 TYR A N 1
ATOM 711 C CA . TYR A 1 90 ? 4.055 -9.122 5.902 1.00 84.06 90 TYR A CA 1
ATOM 712 C C . TYR A 1 90 ? 4.582 -9.397 7.310 1.00 84.06 90 TYR A C 1
ATOM 714 O O . TYR A 1 90 ? 4.757 -10.548 7.709 1.00 84.06 90 TYR A O 1
ATOM 722 N N . GLN A 1 91 ? 4.825 -8.328 8.065 1.00 85.94 91 GLN A N 1
ATOM 723 C CA . GLN A 1 91 ? 5.189 -8.384 9.478 1.00 85.94 91 GLN A CA 1
ATOM 724 C C . GLN A 1 91 ? 4.677 -7.152 10.233 1.00 85.94 91 GLN A C 1
ATOM 726 O O . GLN A 1 91 ? 4.483 -6.080 9.654 1.00 85.94 91 GLN A O 1
ATOM 731 N N . PHE A 1 92 ? 4.484 -7.306 11.540 1.00 84.94 92 PHE A N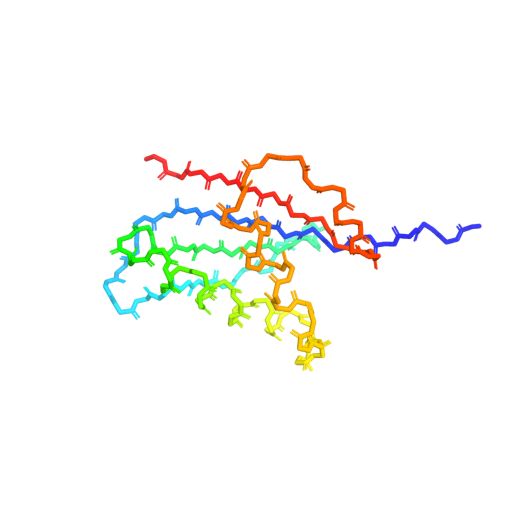 1
ATOM 732 C CA . PHE A 1 92 ? 4.195 -6.210 12.462 1.00 84.94 92 PHE A CA 1
ATOM 733 C C . PHE A 1 92 ? 5.483 -5.861 13.211 1.00 84.94 92 PHE A C 1
ATOM 735 O O . PHE A 1 92 ? 6.138 -6.753 13.743 1.00 84.94 92 PHE A O 1
ATOM 742 N N . ASP A 1 93 ? 5.861 -4.586 13.212 1.00 78.69 93 ASP A N 1
ATOM 743 C CA . ASP A 1 93 ? 6.970 -4.069 14.016 1.00 78.69 93 ASP A CA 1
ATOM 744 C C . ASP A 1 93 ? 6.377 -3.645 15.372 1.00 78.69 93 ASP A C 1
ATOM 746 O O . ASP A 1 93 ? 5.660 -2.640 15.439 1.00 78.69 93 ASP A O 1
ATOM 750 N N . GLU A 1 94 ? 6.569 -4.486 16.399 1.00 59.50 94 GLU A N 1
ATOM 751 C CA . GLU A 1 94 ? 6.099 -4.263 17.784 1.00 59.50 94 GLU A CA 1
ATOM 752 C C . GLU A 1 94 ? 6.794 -3.076 18.471 1.00 59.50 94 GLU A C 1
ATOM 754 O O . GLU A 1 94 ? 8.036 -2.938 18.362 1.00 59.50 94 GLU A O 1
#

pLDDT: mean 75.83, std 17.41, range [40.91, 96.25]

Sequence (94 aa):
MKDKQYMNVIIIYKSLPPFAGAVLHDNLDGSYSIIVNSNKSEAKQVESILHELAHINNCDFDSNLTADMIEMLVHNQNNDCDYEGINFYYQFDE